Protein AF-A0A532UNL0-F1 (afdb_monomer_lite)

pLDDT: mean 76.94, std 7.54, range [58.97, 89.81]

Structure (mmCIF, N/CA/C/O backbone):
data_AF-A0A532UNL0-F1
#
_entry.id   AF-A0A532UNL0-F1
#
loop_
_atom_site.group_PDB
_atom_site.id
_atom_site.type_symbol
_atom_site.label_atom_id
_atom_site.label_alt_id
_atom_site.label_comp_id
_atom_site.label_asym_id
_atom_site.label_entity_id
_atom_site.label_seq_id
_atom_site.pdbx_PDB_ins_code
_atom_site.Cartn_x
_atom_site.Cartn_y
_atom_site.Cartn_z
_atom_site.occupancy
_atom_site.B_iso_or_equiv
_atom_site.auth_seq_id
_atom_site.auth_comp_id
_atom_site.auth_asym_id
_atom_site.auth_atom_id
_atom_site.pdbx_PDB_model_num
ATOM 1 N N . MET A 1 1 ? 17.002 3.180 -23.567 1.00 70.94 1 MET A N 1
ATOM 2 C CA . MET A 1 1 ? 17.341 2.076 -22.639 1.00 70.94 1 MET A CA 1
ATOM 3 C C . MET A 1 1 ? 17.548 2.568 -21.199 1.00 70.94 1 MET A C 1
ATOM 5 O O . MET A 1 1 ? 16.804 2.134 -20.334 1.00 70.94 1 MET A O 1
ATOM 9 N N . LEU A 1 2 ? 18.462 3.520 -20.934 1.00 74.12 2 LEU A N 1
ATOM 10 C CA . LEU A 1 2 ? 18.772 4.050 -19.583 1.00 74.12 2 LEU A CA 1
ATOM 11 C C . LEU A 1 2 ? 17.568 4.575 -18.776 1.00 74.12 2 LEU A C 1
ATOM 13 O O . LEU A 1 2 ? 17.473 4.312 -17.583 1.00 74.12 2 LEU A O 1
ATOM 17 N N . ALA A 1 3 ? 16.616 5.254 -19.423 1.00 73.88 3 ALA A N 1
ATOM 18 C CA . ALA A 1 3 ? 15.423 5.775 -18.748 1.00 73.88 3 ALA A CA 1
ATOM 19 C C . ALA A 1 3 ? 14.568 4.671 -18.093 1.00 73.88 3 ALA A C 1
ATOM 21 O O . ALA A 1 3 ? 14.018 4.871 -17.014 1.00 73.88 3 ALA A O 1
ATOM 22 N N . LEU A 1 4 ? 14.494 3.484 -18.706 1.00 74.31 4 LEU A N 1
ATOM 23 C CA . LEU A 1 4 ? 13.701 2.372 -18.177 1.00 74.31 4 LEU A CA 1
ATOM 24 C C . LEU A 1 4 ? 14.279 1.854 -16.850 1.00 74.31 4 LEU A C 1
ATOM 26 O O . LEU A 1 4 ? 13.538 1.542 -15.923 1.00 74.31 4 LEU A O 1
ATOM 30 N N . LEU A 1 5 ? 15.610 1.826 -16.757 1.00 77.38 5 LEU A N 1
ATOM 31 C CA . LEU A 1 5 ? 16.361 1.299 -15.618 1.00 77.38 5 LEU A CA 1
ATOM 32 C C . LEU A 1 5 ? 16.232 2.179 -14.365 1.00 77.38 5 LEU A C 1
ATOM 34 O O . LEU A 1 5 ? 16.412 1.689 -13.258 1.00 77.38 5 LEU A O 1
ATOM 38 N N . VAL A 1 6 ? 15.869 3.454 -14.539 1.00 81.19 6 VAL A N 1
ATOM 39 C CA . VAL A 1 6 ? 15.626 4.415 -13.451 1.00 81.19 6 VAL A CA 1
ATOM 40 C C . VAL A 1 6 ? 14.140 4.487 -13.087 1.00 81.19 6 VAL A C 1
ATOM 42 O O . VAL A 1 6 ? 13.783 4.540 -11.913 1.00 81.19 6 VAL A O 1
ATOM 45 N N . VAL A 1 7 ? 13.242 4.432 -14.074 1.00 79.69 7 VAL A N 1
ATOM 46 C CA . VAL A 1 7 ? 11.792 4.537 -13.834 1.00 79.69 7 VAL A CA 1
ATOM 47 C C . VAL A 1 7 ? 11.247 3.322 -13.080 1.00 79.69 7 VAL A C 1
ATOM 49 O O . VAL A 1 7 ? 10.408 3.483 -12.195 1.00 79.69 7 VAL A O 1
ATOM 52 N N . VAL A 1 8 ? 11.721 2.114 -13.392 1.00 79.69 8 VAL A N 1
ATOM 53 C CA . VAL A 1 8 ? 11.272 0.875 -12.734 1.00 79.69 8 VAL A CA 1
ATOM 54 C C . VAL A 1 8 ? 11.541 0.871 -11.219 1.00 79.69 8 VAL A C 1
ATOM 56 O O . VAL A 1 8 ? 10.583 0.679 -10.468 1.00 79.69 8 VAL A O 1
ATOM 59 N N . PRO A 1 9 ? 12.767 1.127 -10.720 1.00 79.12 9 PRO A N 1
ATOM 60 C CA . PRO A 1 9 ? 13.013 1.160 -9.278 1.00 79.12 9 PRO A CA 1
ATOM 61 C C . PRO A 1 9 ? 12.286 2.319 -8.589 1.00 79.12 9 PRO A C 1
ATOM 63 O O . PRO A 1 9 ? 11.807 2.149 -7.472 1.00 79.12 9 PRO A O 1
ATOM 66 N N . ILE A 1 10 ? 12.111 3.465 -9.257 1.00 82.94 10 ILE A N 1
ATOM 67 C CA . ILE A 1 10 ? 11.305 4.573 -8.718 1.00 82.94 10 ILE A CA 1
ATOM 68 C C . ILE A 1 10 ? 9.841 4.148 -8.542 1.00 82.94 10 ILE A C 1
ATOM 70 O O . ILE A 1 10 ? 9.264 4.369 -7.480 1.00 82.94 10 ILE A O 1
ATOM 74 N N . LYS A 1 11 ? 9.238 3.495 -9.544 1.00 76.94 11 LYS A N 1
ATOM 75 C CA . LYS A 1 11 ? 7.872 2.946 -9.446 1.00 76.94 11 LYS A CA 1
ATOM 76 C C . LYS A 1 11 ? 7.755 1.957 -8.285 1.00 76.94 11 LYS A C 1
ATOM 78 O O . LYS A 1 11 ? 6.780 2.014 -7.541 1.00 76.94 11 LYS A O 1
ATOM 83 N N . LEU A 1 12 ? 8.753 1.087 -8.125 1.00 75.75 12 LEU A N 1
ATOM 84 C CA . LEU A 1 12 ? 8.811 0.097 -7.051 1.00 75.75 12 LEU A CA 1
ATOM 85 C C . LEU A 1 12 ? 8.875 0.767 -5.670 1.00 75.75 12 LEU A C 1
ATOM 87 O O . LEU A 1 12 ? 8.108 0.410 -4.778 1.00 75.75 12 LEU A O 1
ATOM 91 N N . LEU A 1 13 ? 9.731 1.782 -5.511 1.00 79.50 13 LEU A N 1
ATOM 92 C CA . LEU A 1 13 ? 9.853 2.562 -4.277 1.00 79.50 13 LEU A CA 1
ATOM 93 C C . LEU A 1 13 ? 8.557 3.299 -3.939 1.00 79.50 13 LEU A C 1
ATOM 95 O O . LEU A 1 13 ? 8.106 3.244 -2.797 1.00 79.50 13 LEU A O 1
ATOM 99 N N . ILE A 1 14 ? 7.933 3.943 -4.928 1.00 78.44 14 ILE A N 1
ATOM 100 C CA . ILE A 1 14 ? 6.650 4.632 -4.749 1.00 78.44 14 ILE A CA 1
ATOM 101 C C . ILE A 1 14 ? 5.579 3.639 -4.295 1.00 78.44 14 ILE A C 1
ATOM 103 O O . ILE A 1 14 ? 4.880 3.905 -3.320 1.00 78.44 14 ILE A O 1
ATOM 107 N N . ALA A 1 15 ? 5.473 2.480 -4.949 1.00 73.81 15 ALA A N 1
ATOM 108 C CA . ALA A 1 15 ? 4.524 1.444 -4.556 1.00 73.81 15 ALA A CA 1
ATOM 109 C C . ALA A 1 15 ? 4.788 0.959 -3.121 1.00 73.81 15 ALA A C 1
ATOM 111 O O . ALA A 1 15 ? 3.865 0.925 -2.312 1.00 73.81 15 ALA A O 1
ATOM 112 N N . CYS A 1 16 ? 6.046 0.677 -2.769 1.00 71.81 16 CYS A N 1
ATOM 113 C CA . CYS A 1 16 ? 6.435 0.243 -1.425 1.00 71.81 16 CYS A CA 1
ATOM 114 C C . CYS A 1 16 ? 6.069 1.287 -0.351 1.00 71.81 16 CYS A C 1
ATOM 116 O O . CYS A 1 16 ? 5.500 0.960 0.693 1.00 71.81 16 CYS A O 1
ATOM 118 N N . MET A 1 17 ? 6.297 2.571 -0.643 1.00 78.81 17 MET A N 1
ATOM 119 C CA . MET A 1 17 ? 5.935 3.672 0.249 1.00 78.81 17 MET A CA 1
ATOM 120 C C . MET A 1 17 ? 4.412 3.838 0.390 1.00 78.81 17 MET A C 1
ATOM 122 O O . MET A 1 17 ? 3.923 4.137 1.483 1.00 78.81 17 MET A O 1
ATOM 126 N N . ILE A 1 18 ? 3.651 3.618 -0.690 1.00 76.62 18 ILE A N 1
ATOM 127 C CA . ILE A 1 18 ? 2.182 3.611 -0.664 1.00 76.62 18 ILE A CA 1
ATOM 128 C C . ILE A 1 18 ? 1.673 2.469 0.216 1.00 76.62 18 ILE A C 1
ATOM 130 O O . ILE A 1 18 ? 0.799 2.710 1.041 1.00 76.62 18 ILE A O 1
ATOM 134 N N . PHE A 1 19 ? 2.229 1.261 0.105 1.00 74.00 19 PHE A N 1
ATOM 135 C CA . PHE A 1 19 ? 1.821 0.128 0.943 1.00 74.00 19 PHE A CA 1
ATOM 136 C C . PHE A 1 19 ? 2.036 0.376 2.427 1.00 74.00 19 PHE A C 1
ATOM 138 O O . PHE A 1 19 ? 1.129 0.128 3.225 1.00 74.00 19 PHE A O 1
ATOM 145 N N . TYR A 1 20 ? 3.196 0.933 2.775 1.00 72.56 20 TYR A N 1
ATOM 146 C CA . TYR A 1 20 ? 3.501 1.310 4.148 1.00 72.56 20 TYR A CA 1
ATOM 147 C C . TYR A 1 20 ? 2.505 2.350 4.680 1.00 72.56 20 TYR A C 1
ATOM 149 O O . TYR A 1 20 ? 1.960 2.193 5.768 1.00 72.56 20 TYR A O 1
ATOM 157 N N . LYS A 1 21 ? 2.191 3.385 3.886 1.00 70.75 21 LYS A N 1
ATOM 158 C CA . LYS A 1 21 ? 1.218 4.428 4.264 1.00 70.75 21 LYS A CA 1
ATOM 159 C C . LYS A 1 21 ? -0.236 3.958 4.262 1.00 70.75 21 LYS A C 1
ATOM 161 O O . LYS A 1 21 ? -1.048 4.509 4.998 1.00 70.75 21 LYS A O 1
ATOM 166 N N . ALA A 1 22 ? -0.584 2.990 3.423 1.00 79.06 22 ALA A N 1
ATOM 167 C CA . ALA A 1 22 ? -1.932 2.450 3.344 1.00 79.06 22 ALA A CA 1
ATOM 168 C C . ALA A 1 22 ? -2.251 1.520 4.527 1.00 79.06 22 ALA A C 1
ATOM 170 O O . ALA A 1 22 ? -3.433 1.302 4.791 1.00 79.06 22 ALA A O 1
ATOM 171 N N . GLY A 1 23 ? -1.231 1.040 5.255 1.00 70.69 23 GLY A N 1
ATOM 172 C CA . GLY A 1 23 ? -1.362 0.141 6.408 1.00 70.69 23 GLY A CA 1
ATOM 173 C C . GLY A 1 23 ? -1.298 -1.344 6.035 1.00 70.69 23 GLY A C 1
ATOM 174 O O . GLY A 1 23 ? -1.789 -2.190 6.779 1.00 70.69 23 GLY A O 1
ATOM 175 N N . TYR A 1 24 ? -0.754 -1.672 4.860 1.00 73.19 24 TYR A N 1
ATOM 176 C CA . TYR A 1 24 ? -0.621 -3.054 4.406 1.00 73.19 24 TYR A CA 1
ATOM 177 C C . TYR A 1 24 ? 0.623 -3.730 5.000 1.00 73.19 24 TYR A C 1
ATOM 179 O O . TYR A 1 24 ? 1.650 -3.101 5.245 1.00 73.19 24 TYR A O 1
ATOM 187 N N . SER A 1 25 ? 0.527 -5.040 5.229 1.00 66.56 25 SER A N 1
A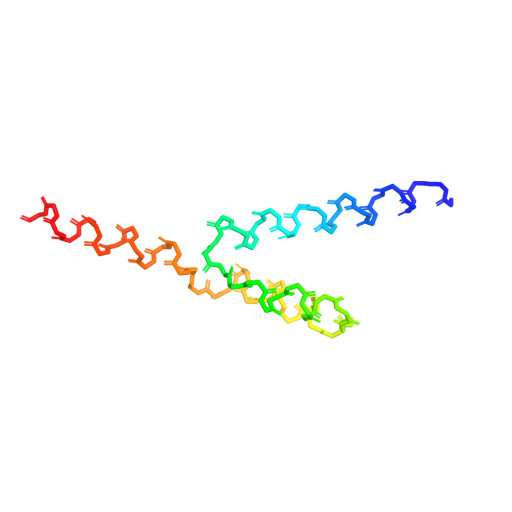TOM 188 C CA . SER A 1 25 ? 1.574 -5.851 5.856 1.00 66.56 25 SER A CA 1
ATOM 189 C C . SER A 1 25 ? 2.809 -6.021 4.961 1.00 66.56 25 SER A C 1
ATOM 191 O O . SER A 1 25 ? 2.694 -6.067 3.736 1.00 66.56 25 SER A O 1
ATOM 193 N N . TRP A 1 26 ? 3.970 -6.275 5.583 1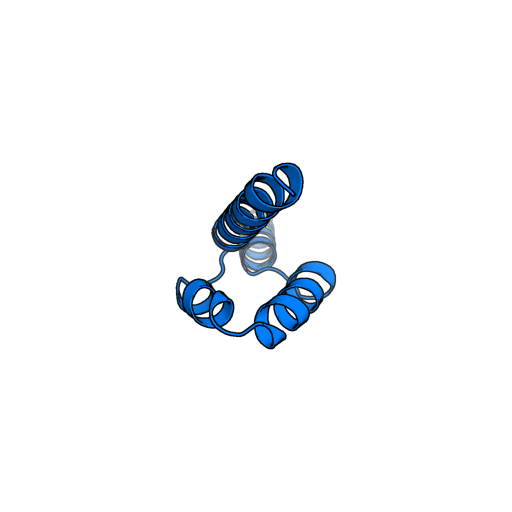.00 58.97 26 TRP A N 1
ATOM 194 C CA . TRP A 1 26 ? 5.227 -6.709 4.937 1.00 58.97 26 TRP A CA 1
ATOM 195 C C . TRP A 1 26 ? 5.040 -7.816 3.875 1.00 58.97 26 TRP A C 1
ATOM 197 O O . TRP A 1 26 ? 5.793 -7.880 2.907 1.00 58.97 26 TRP A O 1
ATOM 207 N N . ALA A 1 27 ? 4.005 -8.655 4.007 1.00 64.25 27 ALA A N 1
ATOM 208 C CA . ALA A 1 27 ? 3.663 -9.718 3.059 1.00 64.25 27 ALA A CA 1
ATOM 209 C C . ALA A 1 27 ? 3.393 -9.227 1.619 1.00 64.25 27 ALA A C 1
ATOM 211 O O . ALA A 1 27 ? 3.610 -9.981 0.671 1.00 64.25 27 ALA A O 1
ATOM 212 N N . PHE A 1 28 ? 2.999 -7.963 1.420 1.00 63.97 28 PHE A N 1
ATOM 213 C CA . PHE A 1 28 ? 2.890 -7.382 0.074 1.00 63.97 28 PHE A CA 1
ATOM 214 C C . PHE A 1 28 ? 4.249 -7.248 -0.631 1.00 63.97 28 PHE A C 1
ATOM 216 O O . PHE A 1 28 ? 4.304 -7.286 -1.859 1.00 63.97 28 PHE A O 1
ATOM 223 N N . GLY A 1 29 ? 5.351 -7.183 0.125 1.00 62.62 29 GLY A N 1
ATOM 224 C CA . GLY A 1 29 ? 6.708 -7.249 -0.417 1.00 62.62 29 GLY A CA 1
ATOM 225 C C . GLY A 1 29 ? 7.025 -8.597 -1.073 1.00 62.62 29 GLY A C 1
ATOM 226 O O . GLY A 1 29 ? 7.702 -8.624 -2.096 1.00 62.62 29 GLY A O 1
ATOM 227 N N . LEU A 1 30 ? 6.471 -9.708 -0.564 1.00 66.69 30 LEU A N 1
ATOM 228 C CA . LEU A 1 30 ? 6.568 -11.016 -1.231 1.00 66.69 30 LEU A CA 1
ATOM 229 C C . LEU A 1 30 ? 5.703 -11.084 -2.497 1.00 66.69 30 LEU A C 1
ATOM 231 O O . LEU A 1 30 ? 6.092 -11.731 -3.466 1.00 66.69 30 LEU A O 1
ATOM 235 N N . LEU A 1 31 ? 4.550 -10.405 -2.520 1.00 65.31 31 LEU A N 1
ATOM 236 C CA . LEU A 1 31 ? 3.705 -10.338 -3.717 1.00 65.31 31 LEU A CA 1
ATOM 237 C C . LEU A 1 31 ? 4.417 -9.638 -4.883 1.00 65.31 31 LEU A C 1
ATOM 239 O O . LEU A 1 31 ? 4.205 -10.021 -6.026 1.00 65.31 31 LEU A O 1
ATOM 243 N N . MET A 1 32 ? 5.310 -8.678 -4.625 1.00 64.94 32 MET A N 1
ATOM 244 C CA . MET A 1 32 ? 6.095 -8.015 -5.678 1.00 64.94 32 MET A CA 1
ATOM 245 C C . MET A 1 32 ? 6.994 -8.965 -6.489 1.00 64.94 32 MET A C 1
ATOM 247 O O . MET A 1 32 ? 7.350 -8.623 -7.618 1.00 64.94 32 MET A O 1
ATOM 251 N N . LEU A 1 33 ? 7.326 -10.155 -5.962 1.00 64.62 33 L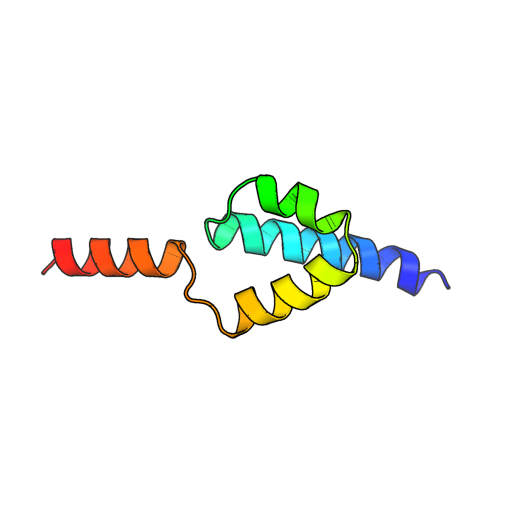EU A N 1
ATOM 252 C CA . LEU A 1 33 ? 8.054 -11.195 -6.703 1.00 64.62 33 LEU A CA 1
ATOM 253 C C . LEU A 1 33 ? 7.230 -11.759 -7.876 1.00 64.62 33 LEU A C 1
ATOM 255 O O . LEU A 1 33 ? 7.789 -12.324 -8.815 1.00 64.62 33 LEU A O 1
ATOM 259 N N . VAL A 1 34 ? 5.901 -11.615 -7.824 1.00 77.75 34 VAL A N 1
ATOM 260 C CA . VAL A 1 34 ? 4.969 -12.159 -8.810 1.00 77.75 34 VAL A CA 1
ATOM 261 C C . VAL A 1 34 ? 4.448 -11.024 -9.709 1.00 77.75 34 VAL A C 1
ATOM 263 O O . VAL A 1 34 ? 3.729 -10.142 -9.236 1.00 77.75 34 VAL A O 1
ATOM 266 N N . PRO A 1 35 ? 4.713 -11.048 -11.031 1.00 68.88 35 PRO A N 1
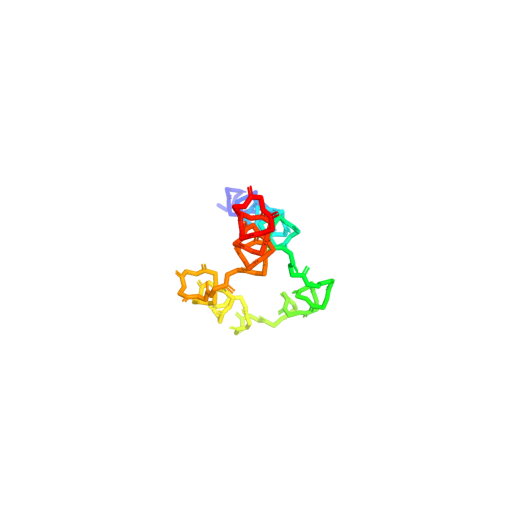ATOM 267 C CA . PRO A 1 35 ? 4.270 -9.993 -11.949 1.00 68.88 35 PRO A CA 1
ATOM 268 C C . PRO A 1 35 ? 2.748 -9.790 -11.953 1.00 68.88 35 PRO A C 1
ATOM 270 O O . PRO A 1 35 ? 2.261 -8.668 -12.063 1.00 68.88 35 PRO A O 1
ATOM 273 N N . ILE A 1 36 ? 1.991 -10.877 -11.789 1.00 76.50 36 ILE A N 1
ATOM 274 C CA . ILE A 1 36 ? 0.523 -10.860 -11.727 1.00 76.50 36 ILE A CA 1
ATOM 275 C C . ILE A 1 36 ? 0.037 -10.103 -10.485 1.00 76.50 36 ILE A C 1
ATOM 277 O O . ILE A 1 36 ? -0.921 -9.334 -10.555 1.00 76.50 36 ILE A O 1
ATOM 281 N N . ALA A 1 37 ? 0.720 -10.269 -9.354 1.00 77.88 37 ALA A N 1
ATOM 282 C CA . ALA A 1 37 ? 0.345 -9.598 -8.123 1.00 77.88 37 ALA A CA 1
ATOM 283 C C . ALA A 1 37 ? 0.533 -8.080 -8.222 1.00 77.88 37 ALA A C 1
ATOM 285 O O . ALA A 1 37 ? -0.309 -7.361 -7.698 1.00 77.88 37 ALA A O 1
ATOM 286 N N . ASN A 1 38 ? 1.534 -7.579 -8.962 1.00 75.94 38 ASN A N 1
ATOM 287 C CA . ASN A 1 38 ? 1.666 -6.139 -9.237 1.00 75.94 38 ASN A CA 1
ATOM 288 C C . ASN A 1 38 ? 0.418 -5.556 -9.922 1.00 75.94 38 ASN A C 1
ATOM 290 O O . ASN A 1 38 ? -0.000 -4.448 -9.590 1.00 75.94 38 ASN A O 1
ATOM 294 N N . ILE A 1 39 ? -0.202 -6.300 -10.843 1.00 79.31 39 ILE A N 1
ATOM 295 C CA . ILE A 1 39 ? -1.441 -5.869 -11.503 1.00 79.31 39 ILE A CA 1
ATOM 296 C C . ILE A 1 39 ? -2.599 -5.873 -10.499 1.00 79.31 39 ILE A C 1
ATOM 298 O O . ILE A 1 39 ? -3.284 -4.862 -10.354 1.00 79.31 39 ILE A O 1
ATOM 302 N N . ILE A 1 40 ? -2.780 -6.970 -9.758 1.00 81.62 40 ILE A N 1
ATOM 303 C CA . ILE A 1 40 ? -3.838 -7.105 -8.739 1.00 81.62 40 ILE A CA 1
ATOM 304 C C . ILE A 1 40 ? -3.735 -5.990 -7.691 1.00 81.62 40 ILE A C 1
ATOM 306 O O . ILE A 1 40 ? -4.734 -5.382 -7.321 1.00 81.62 40 ILE A O 1
ATOM 310 N N . ILE A 1 41 ? -2.518 -5.677 -7.257 1.00 76.31 41 ILE A N 1
ATOM 311 C CA . ILE A 1 41 ? -2.196 -4.604 -6.318 1.00 76.31 41 ILE A CA 1
ATOM 312 C C . ILE A 1 41 ? -2.725 -3.252 -6.791 1.00 76.31 41 ILE A C 1
ATOM 314 O O . ILE A 1 41 ? -3.273 -2.506 -5.985 1.00 76.31 41 ILE A O 1
ATOM 318 N N . ILE A 1 42 ? -2.581 -2.930 -8.079 1.00 77.19 42 ILE A N 1
ATOM 319 C CA . ILE A 1 42 ? -3.068 -1.660 -8.627 1.00 77.19 42 ILE A CA 1
ATOM 320 C C . ILE A 1 42 ? -4.594 -1.609 -8.535 1.00 77.19 42 ILE A C 1
ATOM 322 O O . ILE A 1 42 ? -5.139 -0.587 -8.125 1.00 77.19 42 ILE A O 1
ATOM 326 N N . PHE A 1 43 ? -5.280 -2.718 -8.827 1.00 81.69 43 PHE A N 1
ATOM 327 C CA . PHE A 1 43 ? -6.731 -2.808 -8.658 1.00 81.69 43 PHE A CA 1
ATOM 328 C C . PHE A 1 43 ? -7.152 -2.684 -7.189 1.00 81.69 43 PHE A C 1
ATOM 330 O O . PHE A 1 43 ? -8.080 -1.940 -6.881 1.00 81.69 43 PHE A O 1
ATOM 337 N N . VAL A 1 44 ? -6.448 -3.344 -6.269 1.00 81.38 44 VAL A N 1
ATOM 338 C CA . VAL A 1 44 ? -6.729 -3.264 -4.826 1.00 81.38 44 VAL A CA 1
ATOM 339 C C . VAL A 1 44 ? -6.446 -1.865 -4.273 1.00 81.38 44 VAL A C 1
ATOM 341 O O . VAL A 1 44 ? -7.207 -1.373 -3.450 1.00 81.38 44 VAL A O 1
ATOM 344 N N . LEU A 1 45 ? -5.396 -1.183 -4.726 1.00 79.06 45 LEU A N 1
ATOM 345 C CA . LEU A 1 45 ? -5.112 0.193 -4.316 1.00 79.06 45 LEU A CA 1
ATOM 346 C C . LEU A 1 45 ? -6.128 1.184 -4.893 1.00 79.06 45 LEU A C 1
ATOM 348 O O . LEU A 1 45 ? -6.513 2.119 -4.192 1.00 79.06 45 LEU A O 1
ATOM 352 N N . ALA A 1 46 ? -6.565 0.984 -6.139 1.00 82.62 46 ALA A N 1
ATOM 353 C CA . ALA A 1 46 ? -7.520 1.865 -6.806 1.00 82.62 46 ALA A CA 1
ATOM 354 C C . ALA A 1 46 ? -8.957 1.702 -6.283 1.00 82.62 46 ALA A C 1
ATOM 356 O O . ALA A 1 46 ? -9.646 2.701 -6.089 1.00 82.62 46 ALA A O 1
ATOM 357 N N . PHE A 1 47 ? -9.406 0.464 -6.048 1.00 82.50 47 PHE A N 1
ATOM 358 C CA . PHE A 1 47 ? -10.803 0.153 -5.711 1.00 82.50 47 PHE A CA 1
ATOM 359 C C . PHE A 1 47 ? -11.003 -0.409 -4.298 1.00 82.50 47 PHE A C 1
ATOM 361 O O . PHE A 1 47 ? -12.131 -0.457 -3.812 1.00 82.50 47 PHE A O 1
ATOM 368 N N . GLY A 1 48 ? -9.942 -0.857 -3.630 1.00 81.50 48 GLY A N 1
ATOM 369 C CA . GLY A 1 48 ? -10.022 -1.422 -2.287 1.00 81.50 48 GLY A CA 1
ATOM 370 C C . GLY A 1 48 ? -10.106 -0.352 -1.201 1.00 81.50 48 GLY A C 1
ATOM 371 O O . GLY A 1 48 ? -9.560 0.744 -1.316 1.00 81.50 48 GLY A O 1
ATOM 372 N N . ASP A 1 49 ? -10.771 -0.689 -0.099 1.00 80.12 49 ASP A N 1
ATOM 373 C CA . ASP A 1 49 ? -10.834 0.160 1.089 1.00 80.12 49 ASP A CA 1
ATOM 374 C C . ASP A 1 49 ? -9.543 0.001 1.907 1.00 80.12 49 ASP A C 1
ATOM 376 O O . ASP A 1 49 ? -9.201 -1.097 2.348 1.00 80.12 49 ASP A O 1
ATOM 380 N N . TRP A 1 50 ? -8.797 1.093 2.074 1.00 85.62 50 TRP A N 1
ATOM 381 C CA . TRP A 1 50 ? -7.474 1.040 2.700 1.00 85.62 50 TRP A CA 1
ATOM 382 C C . TRP A 1 50 ? -7.586 0.864 4.222 1.00 85.62 50 TRP A C 1
ATOM 384 O O . TRP A 1 50 ? -8.412 1.547 4.840 1.00 85.62 50 TRP A O 1
ATOM 394 N N . PRO A 1 51 ? -6.731 0.037 4.859 1.00 81.12 51 PRO A N 1
ATOM 395 C CA . PRO A 1 51 ? -6.785 -0.172 6.305 1.00 81.12 51 PRO A CA 1
ATOM 396 C C . PRO A 1 51 ? -6.632 1.137 7.091 1.00 81.12 51 PRO A C 1
ATOM 398 O O . PRO A 1 51 ? -7.417 1.391 8.002 1.00 81.12 51 PRO A O 1
ATOM 401 N N . VAL A 1 52 ? -5.760 2.048 6.646 1.00 83.50 52 VAL A N 1
ATOM 402 C CA . VAL A 1 52 ? -5.627 3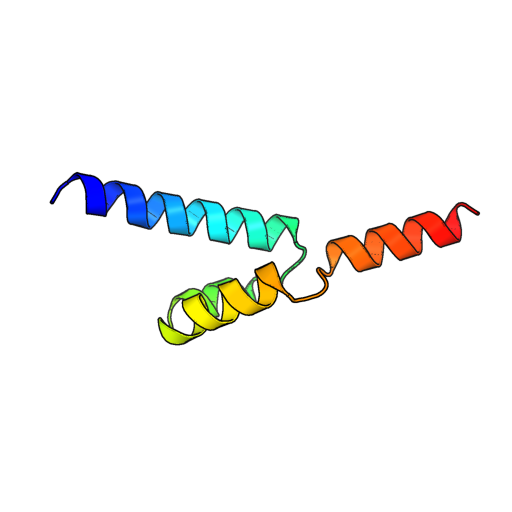.386 7.254 1.00 83.50 52 VAL A CA 1
ATOM 403 C C . VAL A 1 52 ? -6.928 4.205 7.216 1.00 83.50 52 VAL A C 1
ATOM 405 O O . VAL A 1 52 ? -7.232 4.957 8.140 1.00 83.50 52 VAL A O 1
ATOM 408 N N . ARG A 1 53 ? -7.759 4.057 6.171 1.00 85.44 53 ARG A N 1
ATOM 409 C CA . ARG A 1 53 ? -9.065 4.735 6.108 1.00 85.44 53 ARG A CA 1
ATOM 410 C C . ARG A 1 53 ? -10.042 4.149 7.123 1.00 85.44 53 ARG A C 1
ATOM 412 O O . ARG A 1 53 ? -10.872 4.897 7.638 1.00 85.44 53 ARG A O 1
ATOM 419 N N . ARG A 1 54 ? -9.944 2.852 7.431 1.00 84.44 54 ARG A N 1
ATOM 420 C CA . ARG A 1 54 ? -10.742 2.207 8.486 1.00 84.44 54 ARG A CA 1
ATOM 421 C C . ARG A 1 54 ? -10.378 2.756 9.857 1.00 84.44 54 ARG A C 1
ATOM 423 O O . ARG A 1 54 ? -11.282 3.197 10.563 1.00 84.44 54 ARG A O 1
ATOM 430 N N . GLU A 1 55 ? -9.089 2.823 10.180 1.00 86.44 55 GLU A N 1
ATOM 431 C CA . GLU A 1 55 ? -8.614 3.403 11.444 1.00 86.44 55 GLU A CA 1
ATOM 432 C C . GLU A 1 55 ? -9.048 4.866 11.584 1.00 86.44 55 GLU A C 1
ATOM 434 O O . GLU A 1 55 ? -9.621 5.251 12.600 1.00 86.44 55 GLU A O 1
ATOM 439 N N . LEU A 1 56 ? -8.890 5.681 10.533 1.00 88.50 56 LEU A N 1
ATOM 440 C CA . LEU A 1 56 ? -9.335 7.079 10.549 1.00 88.50 56 LEU A CA 1
ATOM 441 C C . LEU A 1 56 ? -10.847 7.228 10.779 1.00 88.50 56 LEU A C 1
ATOM 443 O O . LEU A 1 56 ? -11.270 8.170 11.453 1.00 88.50 56 LEU A O 1
ATOM 447 N N . ARG A 1 57 ? -11.673 6.326 10.231 1.00 88.56 57 ARG A N 1
ATOM 448 C CA . ARG A 1 57 ? -13.123 6.319 10.491 1.00 88.56 57 ARG A CA 1
ATOM 449 C C . ARG A 1 57 ? -13.425 5.960 11.944 1.00 88.56 57 ARG A C 1
ATOM 451 O O . ARG A 1 57 ? -14.215 6.664 12.566 1.00 88.56 57 ARG A O 1
ATOM 458 N N . GLN A 1 58 ? -12.765 4.942 12.493 1.00 88.50 58 GLN A N 1
ATOM 459 C CA . GLN A 1 58 ? -12.923 4.555 13.899 1.00 88.50 58 GLN A CA 1
ATOM 460 C C . GLN A 1 58 ? -12.515 5.689 14.848 1.00 88.50 58 GLN A C 1
ATOM 462 O O . GLN A 1 58 ? -13.264 6.031 15.759 1.00 88.50 58 GLN A O 1
ATOM 467 N N . LEU A 1 59 ? -11.383 6.345 14.581 1.00 89.62 59 LEU A N 1
ATOM 468 C CA . LEU A 1 59 ? -10.918 7.495 15.360 1.00 89.62 59 LEU A CA 1
ATOM 469 C C . LEU A 1 59 ? -11.886 8.684 15.299 1.00 89.62 59 LEU A C 1
ATOM 471 O O . LEU A 1 59 ? -12.061 9.380 16.297 1.00 89.62 59 LEU A O 1
ATOM 475 N N . LYS A 1 60 ? -12.527 8.933 14.149 1.00 89.81 60 LYS A N 1
ATOM 476 C CA . LYS A 1 60 ? -13.567 9.968 14.038 1.00 89.81 60 LYS A CA 1
ATOM 477 C C . LYS A 1 60 ? -14.821 9.616 14.837 1.00 89.81 60 LYS A C 1
ATOM 479 O O . LYS A 1 60 ? -15.381 10.506 15.468 1.00 89.81 60 LYS A O 1
ATOM 484 N N . GLN A 1 61 ? -15.238 8.351 14.831 1.00 86.69 61 GLN A N 1
ATOM 485 C CA . GLN A 1 61 ? -16.400 7.907 15.606 1.00 86.69 61 GLN A CA 1
ATOM 486 C C . GLN A 1 61 ? -16.159 7.980 17.115 1.00 86.69 61 GLN A C 1
ATOM 488 O O . GLN A 1 61 ? -17.050 8.399 17.830 1.00 86.69 61 GLN A O 1
ATOM 493 N N . LEU A 1 62 ? -14.953 7.664 17.591 1.00 86.56 62 LEU A N 1
ATOM 494 C CA . LEU A 1 62 ? -14.580 7.806 19.007 1.00 86.56 62 LEU A CA 1
ATOM 495 C C . LEU A 1 62 ? -14.523 9.263 19.492 1.00 86.56 62 LEU A C 1
ATOM 497 O O . LEU A 1 62 ? -14.539 9.513 20.692 1.00 86.56 62 LEU A O 1
ATOM 501 N N . ARG A 1 63 ? -14.388 10.221 18.569 1.00 76.94 63 ARG A N 1
ATOM 502 C CA . ARG A 1 63 ? -14.314 11.655 18.880 1.00 76.94 63 ARG A CA 1
ATOM 503 C C . ARG A 1 63 ? -15.694 12.333 18.921 1.00 76.94 63 ARG A C 1
ATOM 505 O O . ARG A 1 63 ? -15.757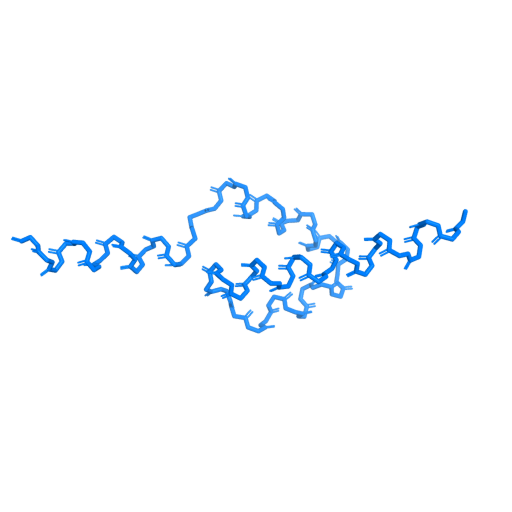 13.484 19.340 1.00 76.94 63 ARG A O 1
ATOM 512 N N . THR A 1 64 ? -16.754 11.668 18.457 1.00 59.00 64 THR A N 1
ATOM 513 C CA . THR A 1 64 ? -18.125 12.216 18.418 1.00 59.00 64 THR A CA 1
ATOM 514 C C . THR A 1 64 ? -18.940 11.637 19.563 1.00 59.00 64 THR A C 1
ATOM 516 O O . THR A 1 64 ? -19.705 12.411 20.172 1.00 59.00 64 THR A O 1
#

Sequence (64 aa):
MLALLVVVPIKLLIACMIFYKAGYSWAFGLLMLVPIANIIIIFVLAFGDWPVRRELRQLKQLRT

Radius of gyration: 14.88 Å; chains: 1; bounding box: 37×24×42 Å

Secondary structure (DSSP, 8-state):
-HHHHHHHHHHHHHHHHHHHHHT--THHHHHTTSHHHHHHHHHHHHHSPPHHHHHHHHHHHHT-

Foldseek 3Di:
DVVVVVVVVVVVVVLVVVCVVLVHDPVVVVLVVPPVSVVVSVVCSVPNDGVVNVVVVVVVVVVD